Protein AF-A0A4R4M6Y2-F1 (afdb_monomer)

Solvent-accessible surface area (backbone atoms only — not comparable to full-atom values): 9494 Å² total; per-residue (Å²): 113,72,68,60,54,53,52,53,69,71,48,51,70,70,38,49,47,50,31,37,50,50,51,22,54,69,48,54,77,50,94,59,96,71,80,48,71,70,58,49,61,69,46,41,60,61,31,47,51,53,51,49,54,56,30,71,75,57,80,53,85,75,82,84,80,89,57,63,69,55,51,36,54,51,29,42,34,62,24,37,60,83,47,33,68,57,49,54,51,29,48,56,43,41,74,70,47,92,68,74,96,64,69,86,81,65,56,60,62,58,45,50,47,47,26,50,36,33,63,43,55,88,45,48,47,80,44,80,45,80,48,103,88,44,79,47,77,45,73,51,68,66,85,78,57,72,62,48,42,58,60,35,39,36,48,48,50,45,69,73,60,119

pLDDT: mean 71.39, std 13.83, range [42.19, 90.19]

Foldseek 3Di:
DVVLLVLLVPADPQLLLQLLLLLLVVQQPPPDSDQDPVNLVVCLVVLLVVLVLVCVVQPDDQDDDPPLSSLLLVLCCQQPVVCVVSSVVSSVCSVPPVDDPDDPPPDSLSSSSSSLSSSCVVFWDWDFDDDPPDGDIDIDGPDDGRPSVSSNSSSNVVSSPD

Nearest PDB structures (foldseek):
  6o0a-assembly1_A  TM=2.456E-01  e=1.768E+00  Malassezia yamatoensis
  1vlt-assembly1_B  TM=1.994E-01  e=2.988E+00  Salmonella enterica subsp. enterica serovar Typhimurium

Radius of gyration: 15.85 Å; Cα contacts (8 Å, |Δi|>4): 178; chains: 1; bounding box: 33×35×51 Å

Mean predicted aligned error: 9.66 Å

Structure (mmCIF, N/CA/C/O backbone):
data_AF-A0A4R4M6Y2-F1
#
_entry.id   AF-A0A4R4M6Y2-F1
#
loop_
_atom_site.group_PDB
_atom_site.id
_atom_site.type_symbol
_atom_site.label_atom_id
_atom_site.label_alt_id
_atom_site.label_comp_id
_atom_site.label_asym_id
_atom_site.label_entity_id
_atom_site.label_seq_id
_atom_site.pdbx_PDB_ins_code
_atom_site.Cartn_x
_atom_site.Cartn_y
_atom_site.Cartn_z
_atom_site.occupancy
_atom_site.B_iso_or_equiv
_atom_site.auth_seq_id
_atom_site.auth_comp_id
_atom_site.auth_asym_id
_atom_site.auth_atom_id
_atom_site.pdbx_PDB_model_num
ATOM 1 N N . MET A 1 1 ? 2.142 -17.685 -6.876 1.00 57.84 1 MET A N 1
ATOM 2 C CA . MET A 1 1 ? 2.964 -16.809 -6.026 1.00 57.84 1 MET A CA 1
ATOM 3 C C . MET A 1 1 ? 4.424 -16.695 -6.466 1.00 57.84 1 MET A C 1
ATOM 5 O O . MET A 1 1 ? 4.848 -15.553 -6.581 1.00 57.84 1 MET A O 1
ATOM 9 N N . PRO A 1 2 ? 5.177 -17.769 -6.802 1.00 65.06 2 PRO A N 1
ATOM 10 C CA . PRO A 1 2 ? 6.637 -17.652 -6.957 1.00 65.06 2 PRO A CA 1
ATOM 11 C C . PRO A 1 2 ? 7.084 -16.760 -8.127 1.00 65.06 2 PRO A C 1
ATOM 13 O O . PRO A 1 2 ? 8.148 -16.155 -8.065 1.00 65.06 2 PRO A O 1
ATOM 16 N N . GLU A 1 3 ? 6.271 -16.628 -9.178 1.00 80.94 3 GLU A N 1
ATOM 17 C CA . GLU A 1 3 ? 6.600 -15.803 -10.348 1.00 80.94 3 GLU A CA 1
ATOM 18 C C . GLU A 1 3 ? 6.589 -14.293 -10.044 1.00 80.94 3 GLU A C 1
ATOM 20 O O . GLU A 1 3 ? 7.516 -13.590 -10.436 1.00 80.94 3 GLU A O 1
ATOM 25 N N . LEU A 1 4 ? 5.600 -13.793 -9.289 1.00 82.75 4 LEU A N 1
ATOM 26 C CA . LEU A 1 4 ? 5.528 -12.372 -8.919 1.00 82.75 4 LEU A CA 1
ATOM 27 C C . LEU A 1 4 ? 6.635 -11.995 -7.928 1.00 82.75 4 LEU A C 1
ATOM 29 O O . LEU A 1 4 ? 7.299 -10.980 -8.111 1.00 82.75 4 LEU A O 1
ATOM 33 N N . GLU A 1 5 ? 6.866 -12.825 -6.909 1.00 81.81 5 GLU A N 1
ATOM 34 C CA . GLU A 1 5 ? 7.933 -12.603 -5.922 1.00 81.81 5 GLU A CA 1
ATOM 35 C C . GLU A 1 5 ? 9.314 -12.572 -6.595 1.00 81.81 5 GLU A C 1
ATOM 37 O O . GLU A 1 5 ? 10.120 -11.689 -6.310 1.00 81.81 5 GLU A O 1
ATOM 42 N N . THR A 1 6 ? 9.553 -13.465 -7.563 1.00 84.94 6 THR A N 1
ATOM 43 C CA . THR A 1 6 ? 10.793 -13.480 -8.356 1.00 84.94 6 THR A CA 1
ATOM 44 C C . THR A 1 6 ? 10.947 -12.208 -9.192 1.00 84.94 6 THR A C 1
ATOM 46 O O . THR A 1 6 ? 12.031 -11.624 -9.227 1.00 84.94 6 THR A O 1
ATOM 49 N N . ARG A 1 7 ? 9.870 -11.739 -9.839 1.00 87.25 7 ARG A N 1
ATOM 50 C CA . ARG A 1 7 ? 9.897 -10.492 -10.622 1.00 87.25 7 ARG A CA 1
ATOM 51 C C . ARG A 1 7 ? 10.185 -9.283 -9.738 1.00 87.25 7 ARG A C 1
ATOM 53 O O . ARG A 1 7 ? 11.109 -8.533 -10.037 1.00 87.25 7 ARG A O 1
ATOM 60 N N . LEU A 1 8 ? 9.487 -9.140 -8.611 1.00 86.50 8 LEU A N 1
ATOM 61 C CA . LEU A 1 8 ? 9.707 -8.047 -7.654 1.00 86.50 8 LEU A CA 1
ATOM 62 C C . LEU A 1 8 ? 11.128 -8.051 -7.075 1.00 86.50 8 LEU A C 1
ATOM 64 O O . LEU A 1 8 ? 11.723 -6.986 -6.909 1.00 86.50 8 LEU A O 1
ATOM 68 N N . ALA A 1 9 ? 11.691 -9.231 -6.798 1.00 86.19 9 ALA A N 1
ATOM 69 C CA . ALA A 1 9 ? 13.067 -9.370 -6.323 1.00 86.19 9 ALA A CA 1
ATOM 70 C C . ALA A 1 9 ? 14.108 -8.885 -7.348 1.00 86.19 9 ALA A C 1
ATOM 72 O O . ALA A 1 9 ? 15.180 -8.431 -6.959 1.00 86.19 9 ALA A O 1
ATOM 73 N N . SER A 1 10 ? 13.792 -8.949 -8.646 1.00 86.69 10 SER A N 1
ATOM 74 C CA . SER A 1 10 ? 14.677 -8.475 -9.717 1.00 86.69 10 SER A CA 1
ATOM 75 C C . SER A 1 10 ? 14.614 -6.962 -9.966 1.00 86.69 10 SER A C 1
ATOM 77 O O . SER A 1 10 ? 15.493 -6.419 -10.636 1.00 86.69 10 SER A O 1
ATOM 79 N N . LEU A 1 11 ? 13.601 -6.274 -9.426 1.00 86.75 11 LEU A N 1
ATOM 80 C CA . LEU A 1 11 ? 13.443 -4.829 -9.579 1.00 86.75 11 LEU A CA 1
ATOM 81 C C . LEU A 1 11 ? 14.399 -4.066 -8.661 1.00 86.75 11 LEU A C 1
ATOM 83 O O . LEU A 1 11 ? 14.580 -4.418 -7.494 1.00 86.75 11 LEU A O 1
ATOM 87 N N . THR A 1 12 ? 14.940 -2.955 -9.156 1.00 85.88 12 THR A N 1
ATOM 88 C CA . THR A 1 12 ? 15.627 -1.955 -8.323 1.00 85.88 12 THR A CA 1
ATOM 89 C C . THR A 1 12 ? 14.641 -1.232 -7.402 1.00 85.88 12 THR A C 1
ATOM 91 O O . THR A 1 12 ? 13.442 -1.198 -7.666 1.00 85.88 12 THR A O 1
ATOM 94 N N . ASP A 1 13 ? 15.130 -0.598 -6.338 1.00 83.25 13 ASP A N 1
ATOM 95 C CA . ASP A 1 13 ? 14.281 0.169 -5.416 1.00 83.25 13 ASP A CA 1
ATOM 96 C C . ASP A 1 13 ? 13.525 1.313 -6.110 1.00 83.25 13 ASP A C 1
ATOM 98 O O . ASP A 1 13 ? 12.348 1.526 -5.833 1.00 83.25 13 ASP A O 1
ATOM 102 N N . ALA A 1 14 ? 14.140 1.970 -7.098 1.00 80.19 14 ALA A N 1
ATOM 103 C CA . ALA A 1 14 ? 13.467 2.977 -7.920 1.00 80.19 14 ALA A CA 1
ATOM 104 C C . ALA A 1 14 ? 12.301 2.384 -8.732 1.00 80.19 14 ALA A C 1
ATOM 106 O O . ALA A 1 14 ? 11.239 2.993 -8.843 1.00 80.19 14 ALA A O 1
ATOM 107 N N . GLN A 1 15 ? 12.465 1.174 -9.272 1.00 84.75 15 GLN A N 1
ATOM 108 C CA . GLN A 1 15 ? 11.392 0.470 -9.980 1.00 84.75 15 GLN A CA 1
ATOM 109 C C . GLN A 1 15 ? 10.294 -0.003 -9.019 1.00 84.75 15 GLN A C 1
ATOM 111 O O . GLN A 1 15 ? 9.117 0.054 -9.361 1.00 84.75 15 GLN A O 1
ATOM 116 N N . VAL A 1 16 ? 10.644 -0.411 -7.797 1.00 86.81 16 VAL A N 1
ATOM 117 C CA . VAL A 1 16 ? 9.653 -0.729 -6.757 1.00 86.81 16 VAL A CA 1
ATOM 118 C C . VAL A 1 16 ? 8.866 0.518 -6.341 1.00 86.81 16 VAL A C 1
ATOM 120 O O . VAL A 1 16 ? 7.647 0.438 -6.196 1.00 86.81 16 VAL A O 1
ATOM 123 N N . ALA A 1 17 ? 9.516 1.679 -6.226 1.00 82.56 17 ALA A N 1
ATOM 124 C CA . ALA A 1 17 ? 8.839 2.950 -5.968 1.00 82.56 17 ALA A CA 1
ATOM 125 C C . ALA A 1 17 ? 7.828 3.296 -7.076 1.00 82.56 17 ALA A C 1
ATOM 127 O O . ALA A 1 17 ? 6.708 3.705 -6.776 1.00 82.56 17 ALA A O 1
ATOM 128 N N . GLN A 1 18 ? 8.173 3.048 -8.347 1.00 81.75 18 GLN A N 1
ATOM 129 C CA . GLN A 1 18 ? 7.246 3.213 -9.476 1.00 81.75 18 GLN A CA 1
ATOM 130 C C . GLN A 1 18 ? 6.033 2.285 -9.376 1.00 81.75 18 GLN A C 1
ATOM 132 O O . GLN A 1 18 ? 4.909 2.713 -9.642 1.00 81.75 18 GLN A O 1
ATOM 137 N N . VAL A 1 19 ? 6.238 1.030 -8.963 1.00 86.81 19 VAL A N 1
ATOM 138 C CA . VAL A 1 19 ? 5.135 0.083 -8.749 1.00 86.81 19 VAL A CA 1
ATOM 139 C C . VAL A 1 19 ? 4.185 0.595 -7.667 1.00 86.81 19 VAL A C 1
ATOM 141 O O . VAL A 1 19 ? 2.976 0.635 -7.889 1.00 86.81 19 VAL A O 1
ATOM 144 N N . LEU A 1 20 ? 4.717 1.037 -6.524 1.00 86.50 20 LEU A N 1
ATOM 145 C CA . LEU A 1 20 ? 3.910 1.600 -5.440 1.00 86.50 20 LEU A CA 1
ATOM 146 C C . LEU A 1 20 ? 3.158 2.860 -5.869 1.00 8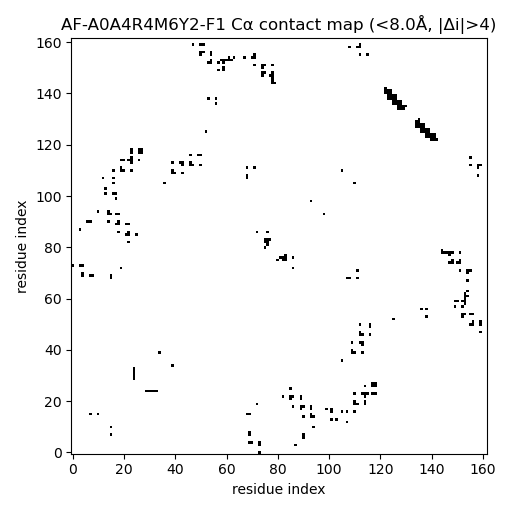6.50 20 LEU A C 1
ATOM 148 O O . LEU A 1 20 ? 1.965 2.962 -5.614 1.00 86.50 20 LEU A O 1
ATOM 152 N N . GLN A 1 21 ? 3.815 3.789 -6.566 1.00 80.31 21 GLN A N 1
ATOM 153 C CA . GLN A 1 21 ? 3.163 5.008 -7.040 1.00 80.31 21 GLN A CA 1
ATOM 154 C C . GLN A 1 21 ? 2.015 4.690 -8.003 1.00 80.31 21 GLN A C 1
ATOM 156 O O . GLN A 1 21 ? 0.942 5.275 -7.892 1.00 80.31 21 GLN A O 1
ATOM 161 N N . HIS A 1 22 ? 2.207 3.729 -8.911 1.00 83.06 22 HIS A N 1
ATOM 162 C CA . HIS A 1 22 ? 1.151 3.306 -9.824 1.00 83.06 22 HIS A CA 1
ATOM 163 C C . HIS A 1 22 ? -0.050 2.711 -9.080 1.00 83.06 22 HIS A C 1
ATOM 165 O O . HIS A 1 22 ? -1.194 3.033 -9.398 1.00 83.06 22 HIS A O 1
ATOM 171 N N . LEU A 1 23 ? 0.203 1.872 -8.072 1.00 84.50 23 LEU A N 1
ATOM 172 C CA . LEU A 1 23 ? -0.851 1.320 -7.222 1.00 84.50 23 LEU A CA 1
ATOM 173 C C . LEU A 1 23 ? -1.572 2.423 -6.454 1.00 84.50 23 LEU A C 1
ATOM 175 O O . LEU A 1 23 ? -2.796 2.483 -6.473 1.00 84.50 23 LEU A O 1
ATOM 179 N N . PHE A 1 24 ? -0.822 3.316 -5.818 1.00 82.81 24 PHE A N 1
ATOM 180 C CA . PHE A 1 24 ? -1.381 4.437 -5.083 1.00 82.81 24 PHE A CA 1
ATOM 181 C C . PHE A 1 24 ? -2.285 5.298 -5.974 1.00 82.81 24 PHE A C 1
ATOM 183 O O . PHE A 1 24 ? -3.454 5.476 -5.647 1.00 82.81 24 PHE A O 1
ATOM 190 N N . SER A 1 25 ? -1.802 5.737 -7.141 1.00 77.94 25 SER A N 1
ATOM 191 C CA . SER A 1 25 ? -2.598 6.520 -8.096 1.00 77.94 25 SER A CA 1
ATOM 192 C C . SER A 1 25 ? -3.834 5.781 -8.610 1.00 77.94 25 SER A C 1
ATOM 194 O O . SER A 1 25 ? -4.827 6.419 -8.936 1.00 77.94 25 SER A O 1
ATOM 196 N N . HIS A 1 26 ? -3.795 4.450 -8.700 1.00 82.88 26 HIS A N 1
ATOM 197 C CA . HIS A 1 26 ? -4.956 3.665 -9.114 1.00 82.88 26 HIS A CA 1
ATOM 198 C C . HIS A 1 26 ? -6.059 3.627 -8.046 1.00 82.88 26 HIS A C 1
ATOM 200 O O . HIS A 1 26 ? -7.234 3.626 -8.396 1.00 82.88 26 HIS A O 1
ATOM 206 N N . PHE A 1 27 ? -5.693 3.559 -6.762 1.00 79.00 27 PHE A N 1
ATOM 207 C CA . PHE A 1 27 ? -6.644 3.344 -5.664 1.00 79.00 27 PHE A CA 1
ATOM 208 C C . PHE A 1 27 ? -7.033 4.610 -4.897 1.00 79.00 27 PHE A C 1
ATOM 210 O O . PHE A 1 27 ? -8.031 4.592 -4.184 1.00 79.00 27 PHE A O 1
ATOM 217 N N . ASP A 1 28 ? -6.269 5.697 -5.005 1.00 76.56 28 ASP A N 1
ATOM 218 C CA . ASP A 1 28 ? -6.526 6.917 -4.235 1.00 76.56 28 ASP A CA 1
ATOM 219 C C . ASP A 1 28 ? -7.640 7.808 -4.826 1.00 76.56 28 ASP A C 1
ATOM 221 O O . ASP A 1 28 ? -7.923 8.855 -4.248 1.00 76.56 28 ASP A O 1
ATOM 225 N N . ASP A 1 29 ? -8.284 7.421 -5.942 1.00 63.09 29 ASP A N 1
ATOM 226 C CA . ASP A 1 29 ? -9.354 8.167 -6.655 1.00 63.09 29 ASP A CA 1
ATOM 227 C C . ASP A 1 29 ? -9.038 9.660 -6.917 1.00 63.09 29 ASP A C 1
ATOM 229 O O . ASP A 1 29 ? -9.880 10.447 -7.358 1.00 63.09 29 ASP A O 1
ATOM 233 N N . SER A 1 30 ? -7.797 10.076 -6.675 1.00 55.81 30 SER A N 1
ATOM 234 C CA . SER A 1 30 ? -7.278 11.391 -6.965 1.00 55.81 30 SER A CA 1
ATOM 235 C C . SER A 1 30 ? -6.920 11.392 -8.444 1.00 55.81 30 SER A C 1
ATOM 237 O O . SER A 1 30 ? -5.927 10.812 -8.871 1.00 55.81 30 SER A O 1
ATOM 239 N N . GLU A 1 31 ? -7.739 12.053 -9.262 1.00 42.97 31 GLU A N 1
ATOM 240 C CA . GLU A 1 31 ? -7.537 12.220 -10.713 1.00 42.97 31 GLU A CA 1
ATOM 241 C C . GLU A 1 31 ? -6.233 12.981 -11.084 1.00 42.97 31 GLU A C 1
ATOM 243 O O . GLU A 1 31 ? -6.071 13.446 -12.213 1.00 42.97 31 GLU A O 1
ATOM 248 N N . VAL A 1 32 ? -5.285 13.135 -10.152 1.00 43.41 32 VAL A N 1
ATOM 249 C CA . VAL A 1 32 ? -4.042 13.889 -10.307 1.00 43.41 32 VAL A CA 1
ATOM 250 C C . VAL A 1 32 ? -2.851 12.918 -10.336 1.00 43.41 32 VAL A C 1
ATOM 252 O O . VAL A 1 32 ? -2.501 12.327 -9.316 1.00 43.41 32 VAL A O 1
ATOM 255 N N . PRO A 1 33 ? -2.180 12.755 -11.491 1.00 44.84 33 PRO A N 1
ATOM 256 C CA . PRO A 1 33 ? -1.213 11.680 -11.722 1.00 44.84 33 PRO A CA 1
ATOM 257 C C . PRO A 1 33 ? 0.203 11.948 -11.177 1.00 44.84 33 PRO A C 1
ATOM 259 O O . PRO A 1 33 ? 1.154 11.297 -11.602 1.00 44.84 33 PRO A O 1
ATOM 262 N N . ALA A 1 34 ? 0.383 12.884 -10.247 1.00 48.66 34 ALA A N 1
ATOM 263 C CA . ALA A 1 34 ? 1.672 13.113 -9.601 1.00 48.66 34 ALA A CA 1
ATOM 264 C C . ALA A 1 34 ? 1.449 13.735 -8.225 1.00 48.66 34 ALA A C 1
ATOM 266 O O . ALA A 1 34 ? 1.291 14.946 -8.109 1.00 48.66 34 ALA A O 1
ATOM 267 N N . VAL A 1 35 ? 1.418 12.891 -7.197 1.00 55.19 35 VAL A N 1
ATOM 268 C CA . VAL A 1 35 ? 1.433 13.363 -5.813 1.00 55.19 35 VAL A CA 1
ATOM 269 C C . VAL A 1 35 ? 2.871 13.734 -5.479 1.00 55.19 35 VAL A C 1
ATOM 271 O O . VAL A 1 35 ? 3.781 12.909 -5.578 1.00 55.19 35 VAL A O 1
ATOM 274 N N . THR A 1 36 ? 3.077 15.010 -5.187 1.00 63.66 36 THR A N 1
ATOM 275 C CA . THR A 1 36 ? 4.364 15.569 -4.770 1.00 63.66 36 THR A CA 1
ATOM 276 C C . THR A 1 36 ? 4.752 15.037 -3.391 1.00 63.66 36 THR A C 1
ATOM 278 O O . THR A 1 36 ? 3.888 14.638 -2.613 1.00 63.66 36 THR A O 1
ATOM 281 N N . GLN A 1 37 ? 6.046 15.043 -3.057 1.00 62.47 37 GLN A N 1
ATOM 282 C CA . GLN A 1 37 ? 6.538 14.587 -1.749 1.00 62.47 37 GLN A CA 1
ATOM 283 C C . GLN A 1 37 ? 5.796 15.265 -0.581 1.00 62.47 37 GLN A C 1
ATOM 285 O O . GLN A 1 37 ? 5.377 14.580 0.345 1.00 62.47 37 GLN A O 1
ATOM 290 N N . ASP A 1 38 ? 5.531 16.570 -0.683 1.00 63.69 38 ASP A N 1
ATOM 291 C CA . ASP A 1 38 ? 4.803 17.343 0.332 1.00 63.69 38 ASP A CA 1
ATOM 292 C C . ASP A 1 38 ? 3.362 16.846 0.543 1.00 63.69 38 ASP A C 1
ATOM 294 O O . ASP A 1 38 ? 2.853 16.819 1.666 1.00 63.69 38 ASP A O 1
ATOM 298 N N . GLU A 1 39 ? 2.689 16.429 -0.531 1.00 62.62 39 GLU A N 1
ATOM 299 C CA . GLU A 1 39 ? 1.332 15.885 -0.460 1.00 62.62 39 GLU A CA 1
ATOM 300 C C . GLU A 1 39 ? 1.321 14.475 0.134 1.00 62.62 39 GLU A C 1
ATOM 302 O O . GLU A 1 39 ? 0.403 14.139 0.889 1.00 62.62 39 GLU A O 1
ATOM 307 N N . ILE A 1 40 ? 2.343 13.664 -0.163 1.00 65.69 40 ILE A N 1
ATOM 308 C CA . ILE A 1 40 ? 2.510 12.361 0.482 1.00 65.69 40 ILE A CA 1
ATOM 309 C C . ILE A 1 40 ? 2.783 12.578 1.976 1.00 65.69 40 ILE A C 1
ATOM 311 O O . ILE A 1 40 ? 2.072 12.021 2.811 1.00 65.69 40 ILE A O 1
ATOM 315 N N . ASP A 1 41 ? 3.720 13.458 2.330 1.00 66.56 41 ASP A N 1
ATOM 316 C CA . ASP A 1 41 ? 4.113 13.737 3.715 1.00 66.56 41 ASP A CA 1
ATOM 317 C C . ASP A 1 41 ? 2.959 14.259 4.575 1.00 66.56 41 ASP A C 1
ATOM 319 O O . ASP A 1 41 ? 2.775 13.810 5.712 1.00 66.56 41 ASP A O 1
ATOM 323 N N . ALA A 1 42 ? 2.113 15.131 4.024 1.00 67.44 42 ALA A N 1
ATOM 324 C CA . ALA A 1 42 ? 0.919 15.614 4.712 1.00 67.44 42 ALA A CA 1
ATOM 325 C C . ALA A 1 42 ? -0.115 14.500 4.979 1.00 67.44 42 ALA A C 1
ATOM 327 O O . ALA A 1 42 ? -0.830 14.543 5.984 1.00 67.44 42 ALA A O 1
ATOM 328 N N . ARG A 1 43 ? -0.204 13.495 4.100 1.00 68.81 43 ARG A N 1
ATOM 329 C CA . ARG A 1 43 ? -1.178 12.392 4.188 1.00 68.81 43 ARG A CA 1
ATOM 330 C C . ARG A 1 43 ? -0.703 11.230 5.061 1.00 68.81 43 ARG A C 1
ATOM 332 O O . ARG A 1 43 ? -1.528 10.584 5.708 1.00 68.81 43 ARG A O 1
ATOM 339 N N . ILE A 1 44 ? 0.611 11.019 5.166 1.00 76.25 44 ILE 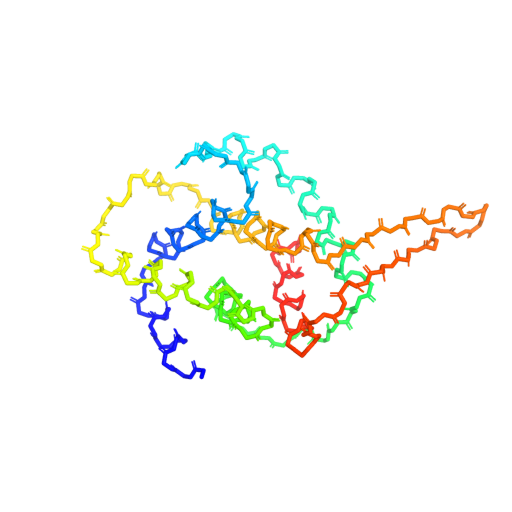A N 1
ATOM 340 C CA . ILE A 1 44 ? 1.222 9.926 5.941 1.00 76.25 44 ILE A CA 1
ATOM 341 C C . ILE A 1 44 ? 0.756 9.889 7.392 1.00 76.25 44 ILE A C 1
ATOM 343 O O . ILE A 1 44 ? 0.646 8.804 7.948 1.00 76.25 44 ILE A O 1
ATOM 347 N N . VAL A 1 45 ? 0.501 11.030 8.039 1.00 77.06 45 VAL A N 1
ATOM 348 C CA . VAL A 1 45 ? 0.073 11.027 9.449 1.00 77.06 45 VAL A CA 1
ATOM 349 C C . VAL A 1 45 ? -1.270 10.310 9.606 1.00 77.06 45 VAL A C 1
ATOM 351 O O . VAL A 1 45 ? -1.386 9.415 10.441 1.00 77.06 45 VAL A O 1
ATOM 354 N N . ALA A 1 46 ? -2.252 10.650 8.768 1.00 76.88 46 ALA A N 1
ATOM 355 C CA . ALA A 1 46 ? -3.568 10.015 8.787 1.00 76.88 46 ALA A CA 1
ATOM 356 C C . ALA A 1 46 ? -3.494 8.544 8.354 1.00 76.88 46 ALA A C 1
ATOM 358 O O . ALA A 1 46 ? -4.165 7.692 8.932 1.00 76.88 46 ALA A O 1
ATOM 359 N N . ASP A 1 47 ? -2.636 8.233 7.382 1.00 83.44 47 ASP A N 1
ATOM 360 C CA . ASP A 1 47 ? -2.434 6.861 6.914 1.00 83.44 47 ASP A CA 1
ATOM 361 C C . ASP A 1 47 ? -1.753 5.986 7.958 1.00 83.44 47 ASP A C 1
ATOM 363 O O . ASP A 1 47 ? -2.155 4.844 8.162 1.00 83.44 47 ASP A O 1
ATOM 367 N N . ARG A 1 48 ? -0.775 6.529 8.683 1.00 80.50 48 ARG A N 1
ATOM 368 C CA . ARG A 1 48 ? -0.147 5.849 9.815 1.00 80.50 48 ARG A CA 1
ATOM 369 C C . ARG A 1 48 ? -1.135 5.595 10.941 1.00 80.50 48 ARG A C 1
ATOM 371 O O . ARG A 1 48 ? -1.113 4.506 11.501 1.00 80.50 48 ARG A O 1
ATOM 378 N N . GLU A 1 49 ? -1.985 6.567 11.267 1.00 83.12 49 GLU A N 1
ATOM 379 C CA . GLU A 1 49 ? -3.017 6.396 12.295 1.00 83.12 49 GLU A CA 1
ATOM 380 C C . GLU A 1 49 ? -4.011 5.302 11.886 1.00 83.12 49 GLU A C 1
ATOM 382 O O . GLU A 1 49 ? -4.200 4.340 12.627 1.00 83.12 49 GLU A O 1
ATOM 387 N N . PHE A 1 50 ? -4.554 5.382 10.668 1.00 83.62 50 PHE A N 1
ATOM 388 C CA . PHE A 1 50 ? -5.478 4.387 10.125 1.00 83.62 50 PHE A CA 1
ATOM 389 C C . PHE A 1 50 ? -4.875 2.978 10.110 1.00 83.62 50 PHE A C 1
ATOM 391 O O . PHE A 1 50 ? -5.471 2.036 10.633 1.00 83.62 50 PHE A O 1
ATOM 398 N N . LEU A 1 51 ? -3.679 2.821 9.540 1.00 82.31 51 LEU A N 1
ATOM 399 C CA . LEU A 1 51 ? -3.003 1.527 9.480 1.00 82.31 51 LEU A CA 1
ATOM 400 C C . LEU A 1 51 ? -2.603 1.026 10.876 1.00 82.31 51 LEU A C 1
ATOM 402 O O . LEU A 1 51 ? -2.639 -0.178 11.120 1.00 82.31 51 LEU A O 1
ATOM 406 N N . GLY A 1 52 ? -2.260 1.929 11.798 1.00 80.19 52 GLY A N 1
ATOM 407 C CA . GLY A 1 52 ? -1.977 1.607 13.196 1.00 80.19 52 GLY A CA 1
ATOM 408 C C . GLY A 1 52 ? -3.207 1.083 13.934 1.00 80.19 52 GLY A C 1
ATOM 409 O O . GLY A 1 52 ? -3.107 0.114 14.684 1.00 80.19 52 GLY A O 1
ATOM 410 N N . GLU A 1 53 ? -4.381 1.659 13.680 1.00 79.31 53 GLU A N 1
ATOM 411 C CA . GLU A 1 53 ? -5.653 1.157 14.205 1.00 79.31 53 GLU A CA 1
ATOM 412 C C . GLU A 1 53 ? -6.020 -0.211 13.625 1.00 79.31 53 GLU A C 1
ATOM 414 O O . GLU A 1 53 ? -6.461 -1.084 14.374 1.00 79.31 53 GLU A O 1
ATOM 419 N N . LEU A 1 54 ? -5.805 -0.424 12.320 1.00 76.69 54 LEU A N 1
ATOM 420 C CA . LEU A 1 54 ? -6.000 -1.737 11.694 1.00 76.69 54 LEU A CA 1
ATOM 421 C C . LEU A 1 54 ? -5.086 -2.796 12.317 1.00 76.69 54 LEU A C 1
ATOM 423 O O . LEU A 1 54 ? -5.544 -3.876 12.681 1.00 76.69 54 LEU A O 1
ATOM 427 N N . ALA A 1 55 ? -3.806 -2.467 12.472 1.00 74.06 55 ALA A N 1
ATOM 428 C CA . ALA A 1 55 ? -2.811 -3.333 13.083 1.00 74.06 55 ALA A CA 1
ATOM 429 C C . ALA A 1 55 ? -3.129 -3.691 14.542 1.00 74.06 55 ALA A C 1
ATOM 431 O O . ALA A 1 55 ? -2.955 -4.833 14.959 1.00 74.06 55 ALA A O 1
ATOM 432 N N . ALA A 1 56 ? -3.595 -2.720 15.331 1.00 71.88 56 ALA A N 1
ATOM 433 C CA . ALA A 1 56 ? -3.934 -2.938 16.734 1.00 71.88 56 ALA A CA 1
ATOM 434 C C . ALA A 1 56 ? -5.163 -3.845 16.918 1.00 71.88 56 ALA A C 1
ATOM 436 O O . ALA A 1 56 ? -5.301 -4.490 17.959 1.00 71.88 56 ALA A O 1
ATOM 437 N N . ALA A 1 57 ? -6.060 -3.888 15.931 1.00 68.00 57 ALA A N 1
ATOM 438 C CA . ALA A 1 57 ? -7.278 -4.686 15.988 1.00 68.00 57 ALA A CA 1
ATOM 439 C C . ALA A 1 57 ? -7.079 -6.168 15.631 1.00 68.00 57 ALA A C 1
ATOM 441 O O . ALA A 1 57 ? -7.898 -6.988 16.047 1.00 68.00 57 ALA A O 1
ATOM 442 N N . ASP A 1 58 ? -6.015 -6.517 14.901 1.00 63.78 58 ASP A N 1
ATOM 443 C CA . ASP A 1 58 ? -5.667 -7.903 14.563 1.00 63.78 58 ASP A CA 1
ATOM 444 C C . ASP A 1 58 ? -4.153 -8.138 14.740 1.00 63.78 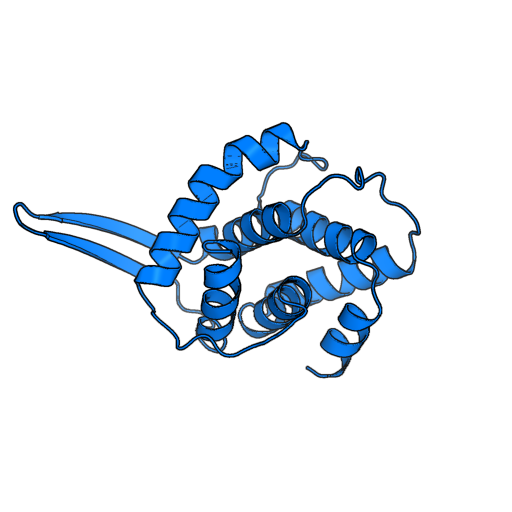58 ASP A C 1
ATOM 446 O O . ASP A 1 58 ? -3.383 -8.044 13.780 1.00 63.78 58 ASP A O 1
ATOM 450 N N . PRO A 1 59 ? -3.694 -8.377 15.985 1.00 55.09 59 PRO A N 1
ATOM 451 C CA . PRO A 1 59 ? -2.283 -8.574 16.285 1.00 55.09 59 PRO A CA 1
ATOM 452 C C . PRO A 1 59 ? -1.828 -9.945 15.775 1.00 55.09 59 PRO A C 1
ATOM 454 O O . PRO A 1 59 ? -1.911 -10.954 16.481 1.00 55.09 59 PRO A O 1
ATOM 457 N N . SER A 1 60 ? -1.338 -9.985 14.542 1.00 51.88 60 SER A N 1
ATOM 458 C CA . SER A 1 60 ? -0.711 -11.177 13.983 1.00 51.88 60 SER A CA 1
ATOM 459 C C . SER A 1 60 ? 0.773 -11.262 14.419 1.00 51.88 60 SER A C 1
ATOM 461 O O . SER A 1 60 ? 1.423 -10.246 14.699 1.00 51.88 60 SER A O 1
ATOM 463 N N . PRO A 1 61 ? 1.314 -12.476 14.651 1.00 46.50 61 PRO A N 1
ATOM 464 C CA . PRO A 1 61 ? 2.700 -12.651 15.069 1.00 46.50 61 PRO A CA 1
ATOM 465 C C . PRO A 1 61 ? 3.656 -12.395 13.894 1.00 46.50 61 PRO A C 1
ATOM 467 O O . PRO A 1 61 ? 3.828 -13.236 13.009 1.00 46.50 61 PRO A O 1
ATOM 470 N N . ALA A 1 62 ? 4.326 -11.241 13.934 1.00 50.66 62 ALA A N 1
ATOM 471 C CA . ALA A 1 62 ? 5.259 -10.770 12.915 1.00 50.66 62 ALA A CA 1
ATOM 472 C C . ALA A 1 62 ? 6.313 -11.828 12.523 1.00 50.66 62 ALA A C 1
ATOM 474 O O . ALA A 1 62 ? 7.264 -12.084 13.261 1.00 50.66 62 ALA A O 1
ATOM 475 N N . THR A 1 63 ? 6.194 -12.400 11.321 1.00 50.06 63 THR A N 1
ATOM 476 C CA . THR A 1 63 ? 7.165 -13.363 10.773 1.00 50.06 63 THR A CA 1
ATOM 477 C C . THR A 1 63 ? 7.504 -13.063 9.307 1.00 50.06 63 THR A C 1
ATOM 479 O O . THR A 1 63 ? 6.871 -13.564 8.388 1.00 50.06 63 THR A O 1
ATOM 482 N N . ALA A 1 64 ? 8.533 -12.239 9.085 1.00 45.59 64 ALA A N 1
ATOM 483 C CA . ALA A 1 64 ? 9.332 -12.163 7.850 1.00 45.59 64 ALA A CA 1
ATOM 484 C C . ALA A 1 64 ? 10.643 -11.378 8.103 1.00 45.59 64 ALA A C 1
ATOM 486 O O . ALA A 1 64 ? 10.700 -10.565 9.015 1.00 45.59 64 ALA A O 1
ATOM 487 N N . GLU A 1 65 ? 11.702 -11.595 7.331 1.00 47.25 65 GLU A N 1
ATOM 488 C CA . GLU A 1 65 ? 12.922 -10.759 7.290 1.00 47.25 65 GLU A CA 1
ATOM 489 C C . GLU A 1 65 ? 13.154 -10.290 5.843 1.00 47.25 65 GLU A C 1
ATOM 491 O O . GLU A 1 65 ? 12.665 -10.947 4.925 1.00 47.25 65 GLU A O 1
ATOM 496 N N . ASP A 1 66 ? 13.859 -9.156 5.700 1.00 42.19 66 ASP A N 1
ATOM 497 C CA . ASP A 1 66 ? 14.351 -8.421 4.514 1.00 42.19 66 ASP A CA 1
ATOM 498 C C . ASP A 1 66 ? 13.562 -8.469 3.185 1.00 42.19 66 ASP A C 1
ATOM 500 O O . ASP A 1 66 ? 13.270 -9.508 2.599 1.00 42.19 66 ASP A O 1
ATOM 504 N N . GLY A 1 67 ? 13.285 -7.279 2.630 1.00 55.75 67 GLY A N 1
ATOM 505 C CA . GLY A 1 67 ? 12.473 -7.102 1.417 1.00 55.75 67 GLY A CA 1
ATOM 506 C C . GLY A 1 67 ? 11.024 -6.698 1.695 1.00 55.75 67 GLY A C 1
ATOM 507 O O . GLY A 1 67 ? 10.157 -6.904 0.845 1.00 55.75 67 GLY A O 1
ATOM 508 N N . GLU A 1 68 ? 10.765 -6.095 2.858 1.00 77.19 68 GLU A N 1
ATOM 509 C CA . GLU A 1 68 ? 9.432 -5.792 3.394 1.00 77.19 68 GLU A CA 1
ATOM 510 C C . GLU A 1 68 ? 8.494 -5.135 2.375 1.00 77.19 68 GLU A C 1
ATOM 512 O O . GLU A 1 68 ? 7.325 -5.492 2.296 1.00 77.19 68 GLU A O 1
ATOM 517 N N . VAL A 1 69 ? 8.998 -4.229 1.528 1.00 83.00 69 VAL A N 1
ATOM 518 C CA . VAL A 1 69 ? 8.159 -3.515 0.548 1.00 83.00 69 VAL A CA 1
ATOM 519 C C . VAL A 1 69 ? 7.744 -4.433 -0.602 1.00 83.00 69 VAL A C 1
ATOM 521 O O . VAL A 1 69 ? 6.606 -4.404 -1.064 1.00 83.00 69 VAL A O 1
ATOM 524 N N . ARG A 1 70 ? 8.657 -5.292 -1.061 1.00 87.38 70 ARG A N 1
ATOM 525 C CA . ARG A 1 70 ? 8.374 -6.281 -2.112 1.00 87.38 70 ARG A CA 1
ATOM 526 C C . ARG A 1 70 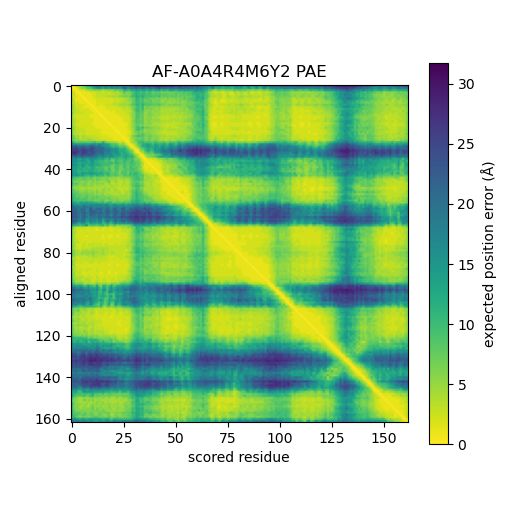? 7.442 -7.367 -1.573 1.00 87.38 70 ARG A C 1
ATOM 528 O O . ARG A 1 70 ? 6.496 -7.757 -2.254 1.00 87.38 70 ARG A O 1
ATOM 535 N N . ALA A 1 71 ? 7.669 -7.795 -0.332 1.00 84.75 71 ALA A N 1
ATOM 536 C CA . ALA A 1 71 ? 6.794 -8.719 0.379 1.00 84.75 71 ALA A CA 1
ATOM 537 C C . ALA A 1 71 ? 5.391 -8.129 0.588 1.00 84.75 71 ALA A C 1
ATOM 539 O O . ALA A 1 71 ? 4.407 -8.839 0.399 1.00 84.75 71 ALA A O 1
ATOM 540 N N . LEU A 1 72 ? 5.291 -6.833 0.903 1.00 86.62 72 LEU A N 1
ATOM 541 C CA . LEU A 1 72 ? 4.026 -6.109 1.014 1.00 86.62 72 LEU A CA 1
ATOM 542 C C . LEU A 1 72 ? 3.253 -6.141 -0.304 1.00 86.62 72 LEU A C 1
ATOM 544 O O . LEU A 1 72 ? 2.087 -6.521 -0.308 1.00 86.62 72 LEU A O 1
ATOM 548 N N . ILE A 1 73 ? 3.894 -5.798 -1.427 1.00 88.62 73 ILE A N 1
ATOM 549 C CA . ILE A 1 73 ? 3.247 -5.821 -2.750 1.00 88.62 73 ILE A CA 1
ATOM 550 C C . ILE A 1 73 ? 2.740 -7.234 -3.076 1.00 88.62 73 ILE A C 1
ATOM 552 O O . ILE A 1 73 ? 1.603 -7.397 -3.519 1.00 88.62 73 ILE A O 1
ATOM 556 N N . ALA A 1 74 ? 3.548 -8.266 -2.820 1.00 88.50 74 ALA A N 1
ATOM 557 C CA . ALA A 1 74 ? 3.140 -9.653 -3.036 1.00 88.50 74 ALA A CA 1
ATOM 558 C C . ALA A 1 74 ? 1.964 -10.067 -2.131 1.00 88.50 74 ALA A C 1
ATOM 560 O O . ALA A 1 74 ? 1.029 -10.713 -2.603 1.00 88.50 74 ALA A O 1
ATOM 561 N N . ALA A 1 75 ? 1.982 -9.667 -0.856 1.00 85.12 75 ALA A N 1
ATOM 562 C CA . ALA A 1 75 ? 0.905 -9.939 0.091 1.00 85.12 75 ALA A CA 1
ATOM 563 C C . ALA A 1 75 ? -0.392 -9.203 -0.288 1.00 85.12 75 ALA A C 1
ATOM 565 O O . ALA A 1 75 ? -1.471 -9.780 -0.186 1.00 85.12 75 ALA A O 1
ATOM 566 N N . LEU A 1 76 ? -0.301 -7.969 -0.796 1.00 84.88 76 LEU A N 1
ATOM 567 C CA . LEU A 1 76 ? -1.446 -7.217 -1.316 1.00 84.88 76 LEU A CA 1
ATOM 568 C C . LEU A 1 76 ? -2.071 -7.912 -2.534 1.00 84.88 76 LEU A C 1
ATOM 570 O O . LEU A 1 76 ? -3.291 -8.048 -2.585 1.00 84.88 76 LEU A O 1
ATOM 574 N N . ALA A 1 77 ? -1.255 -8.427 -3.463 1.00 87.50 77 ALA A N 1
ATOM 575 C CA . ALA A 1 77 ? -1.731 -9.193 -4.622 1.00 87.50 77 ALA A CA 1
ATOM 576 C C . ALA A 1 77 ? -2.505 -10.466 -4.234 1.00 87.50 77 ALA A C 1
ATOM 578 O O . ALA A 1 77 ? -3.375 -10.922 -4.979 1.00 87.50 77 ALA A O 1
ATOM 579 N N . GLU A 1 78 ? -2.141 -11.068 -3.100 1.00 84.69 78 GLU A N 1
ATOM 580 C CA . GLU A 1 78 ? -2.764 -12.273 -2.555 1.00 84.69 78 GLU A CA 1
ATOM 581 C C . GLU A 1 78 ? -4.059 -11.946 -1.800 1.00 84.69 78 GLU A C 1
ATOM 583 O O . GLU A 1 78 ? -5.099 -12.543 -2.079 1.00 84.69 78 GLU A O 1
ATOM 588 N N . ALA A 1 79 ? -4.003 -10.977 -0.884 1.00 79.31 79 ALA A N 1
ATOM 589 C CA . ALA A 1 79 ? -5.117 -10.602 -0.016 1.00 79.31 79 ALA A CA 1
ATOM 590 C C . ALA A 1 79 ? -6.207 -9.798 -0.739 1.00 79.31 79 ALA A C 1
ATOM 592 O O . ALA A 1 79 ? -7.370 -9.824 -0.344 1.00 79.31 79 ALA A O 1
ATOM 593 N N . VAL A 1 80 ? -5.837 -9.075 -1.798 1.00 81.81 80 VAL A N 1
ATOM 594 C CA . VAL A 1 80 ? -6.734 -8.217 -2.574 1.00 81.81 80 VAL A CA 1
ATOM 595 C C . VAL A 1 80 ? -6.582 -8.559 -4.060 1.00 81.81 80 VAL A C 1
ATOM 597 O O . VAL A 1 80 ? -5.833 -7.887 -4.773 1.00 81.81 80 VAL A O 1
ATOM 600 N N . PRO A 1 81 ? -7.259 -9.610 -4.560 1.00 82.31 81 PRO A N 1
ATOM 601 C CA . PRO A 1 81 ? -7.020 -10.148 -5.900 1.00 82.31 81 PRO A CA 1
ATOM 602 C C . PRO A 1 81 ? -7.169 -9.136 -7.045 1.00 82.31 81 PRO A C 1
ATOM 604 O O . PRO A 1 81 ? -6.478 -9.263 -8.056 1.00 82.31 81 PRO A O 1
ATOM 607 N N . GLU A 1 82 ? -8.016 -8.111 -6.907 1.00 81.75 82 GLU A N 1
ATOM 608 C CA . GLU A 1 82 ? -8.147 -7.042 -7.907 1.00 81.75 82 GLU A CA 1
ATOM 609 C C . GLU A 1 82 ? -6.911 -6.136 -8.026 1.00 81.75 82 GLU A C 1
ATOM 611 O O . GLU A 1 82 ? -6.736 -5.487 -9.055 1.00 81.75 82 GLU A O 1
ATOM 616 N N . THR A 1 83 ? -6.018 -6.117 -7.029 1.00 85.12 83 THR A N 1
ATOM 617 C CA . THR A 1 83 ? -4.738 -5.391 -7.133 1.00 85.12 83 THR A CA 1
ATOM 618 C C . THR A 1 83 ? -3.779 -6.084 -8.093 1.00 85.12 83 THR A C 1
ATOM 620 O O . THR A 1 83 ? -2.959 -5.426 -8.725 1.00 85.12 83 THR A O 1
ATOM 623 N N . ARG A 1 84 ? -3.894 -7.404 -8.265 1.00 88.12 84 ARG A N 1
ATOM 624 C CA . ARG A 1 84 ? -2.956 -8.202 -9.056 1.00 88.12 84 ARG A CA 1
ATOM 625 C C . ARG A 1 84 ? -2.778 -7.743 -10.510 1.00 88.12 84 ARG A C 1
ATOM 627 O O . ARG A 1 84 ? -1.630 -7.539 -10.892 1.00 88.12 84 ARG A O 1
ATOM 634 N N . PRO A 1 85 ? -3.834 -7.529 -11.323 1.00 88.44 85 PRO A N 1
ATOM 635 C CA . PRO A 1 85 ? -3.653 -7.020 -12.685 1.00 88.44 85 PRO A CA 1
ATOM 636 C C . PRO A 1 85 ? -2.978 -5.640 -12.722 1.00 88.44 85 PRO A C 1
ATOM 638 O O . PRO A 1 85 ? -2.217 -5.360 -13.646 1.00 88.44 85 PRO A O 1
ATOM 641 N N . VAL A 1 86 ? -3.215 -4.795 -11.712 1.00 88.31 86 VAL A N 1
ATOM 642 C CA . VAL A 1 86 ? -2.589 -3.469 -11.589 1.00 88.31 86 VAL A CA 1
ATOM 643 C C . VAL A 1 86 ? -1.106 -3.606 -11.245 1.00 88.31 86 VAL A C 1
ATOM 645 O O . VAL A 1 86 ? -0.272 -2.946 -11.859 1.00 88.31 86 VAL A O 1
ATOM 648 N N . ILE A 1 87 ? -0.763 -4.511 -10.324 1.00 89.44 87 ILE A N 1
ATOM 649 C CA . ILE A 1 87 ? 0.623 -4.840 -9.965 1.00 89.44 87 ILE A CA 1
ATOM 650 C C . ILE A 1 87 ? 1.368 -5.385 -11.184 1.00 89.44 87 ILE A C 1
ATOM 652 O O . ILE A 1 87 ? 2.451 -4.904 -11.499 1.00 89.44 87 ILE A O 1
ATOM 656 N N . ASP A 1 88 ? 0.790 -6.347 -11.905 1.00 90.19 88 ASP A N 1
ATOM 657 C CA . ASP A 1 88 ? 1.431 -6.949 -13.076 1.00 90.19 88 ASP A CA 1
ATOM 658 C C . ASP A 1 88 ? 1.694 -5.910 -14.181 1.00 90.19 88 ASP A C 1
ATOM 660 O O . ASP A 1 88 ? 2.775 -5.911 -14.780 1.00 90.19 88 ASP A O 1
ATOM 664 N N . ALA A 1 89 ? 0.746 -4.993 -14.413 1.00 87.50 89 ALA A N 1
ATOM 665 C CA . ALA A 1 89 ? 0.908 -3.878 -15.344 1.00 87.50 89 ALA A CA 1
ATOM 666 C C . ALA A 1 89 ? 1.989 -2.887 -14.881 1.00 87.50 89 ALA A C 1
ATOM 668 O O . ALA A 1 89 ? 2.822 -2.467 -15.686 1.00 87.50 89 ALA A O 1
ATOM 669 N N . ALA A 1 90 ? 2.013 -2.551 -13.590 1.00 86.62 90 ALA A N 1
ATOM 670 C CA . ALA A 1 90 ? 3.004 -1.655 -13.006 1.00 86.62 90 ALA A CA 1
ATOM 671 C C . ALA A 1 90 ? 4.422 -2.235 -13.088 1.00 86.62 90 ALA A C 1
ATOM 673 O O . ALA A 1 90 ? 5.354 -1.531 -13.469 1.00 86.62 90 ALA A O 1
ATOM 674 N N . VAL A 1 91 ? 4.583 -3.530 -12.795 1.00 88.25 91 VAL A N 1
ATOM 675 C CA . VAL A 1 91 ? 5.864 -4.238 -12.907 1.00 88.25 91 VAL A CA 1
ATOM 676 C C . VAL A 1 91 ? 6.322 -4.272 -14.364 1.00 88.25 91 VAL A C 1
ATOM 678 O O . VAL A 1 91 ? 7.453 -3.892 -14.646 1.00 88.25 91 VAL A O 1
ATOM 681 N N . ALA A 1 92 ? 5.444 -4.639 -15.306 1.00 86.25 92 ALA A N 1
ATOM 682 C CA . ALA A 1 92 ? 5.789 -4.648 -16.731 1.00 86.25 92 ALA A CA 1
ATOM 683 C C . ALA A 1 92 ? 6.193 -3.252 -17.242 1.00 86.25 92 ALA A C 1
ATOM 685 O O . ALA A 1 92 ? 7.097 -3.113 -18.073 1.00 86.25 92 ALA A O 1
ATOM 686 N N . ARG A 1 93 ? 5.550 -2.199 -16.725 1.00 80.81 93 ARG A N 1
ATOM 687 C CA . ARG A 1 93 ? 5.908 -0.811 -17.022 1.00 80.81 93 ARG A CA 1
ATOM 688 C C . ARG A 1 93 ? 7.271 -0.444 -16.440 1.00 80.81 93 ARG A C 1
ATOM 690 O O . ARG A 1 93 ? 8.100 0.070 -17.176 1.00 80.81 93 ARG A O 1
ATOM 697 N N . ALA A 1 94 ? 7.537 -0.759 -15.175 1.00 81.25 94 ALA A N 1
ATOM 698 C CA . ALA A 1 94 ? 8.823 -0.484 -14.531 1.00 81.25 94 ALA A CA 1
ATOM 699 C C . ALA A 1 94 ? 9.991 -1.271 -15.164 1.00 81.25 94 ALA A C 1
ATOM 701 O O . ALA A 1 94 ? 11.129 -0.802 -15.192 1.00 81.25 94 ALA A O 1
ATOM 702 N N . GLU A 1 95 ? 9.724 -2.468 -15.698 1.00 81.12 95 GLU A N 1
ATOM 703 C CA . GLU A 1 95 ? 10.689 -3.278 -16.456 1.00 81.12 95 GLU A CA 1
ATOM 704 C C . GLU A 1 95 ? 11.020 -2.661 -17.833 1.00 81.12 95 GLU A C 1
ATOM 706 O O . GLU A 1 95 ? 12.144 -2.809 -18.317 1.00 81.12 95 GLU A O 1
ATOM 711 N N . SER A 1 96 ? 10.065 -1.968 -18.469 1.00 75.25 96 SER A N 1
ATOM 712 C CA . SER A 1 96 ? 10.197 -1.440 -19.840 1.00 75.25 96 SER A CA 1
ATOM 713 C C . SER A 1 96 ? 10.554 0.049 -19.917 1.00 75.25 96 SER A C 1
ATOM 715 O O . SER A 1 96 ? 11.335 0.451 -20.784 1.00 75.25 96 SER A O 1
ATOM 717 N N . GLU A 1 97 ? 10.037 0.876 -19.012 1.00 64.88 97 GLU A N 1
ATOM 718 C CA . GLU A 1 97 ? 10.333 2.303 -18.901 1.00 64.88 97 GLU A CA 1
ATOM 719 C C . GLU A 1 97 ? 11.469 2.506 -17.891 1.00 64.88 97 GLU A C 1
ATOM 721 O O . GLU A 1 97 ? 11.282 2.391 -16.685 1.00 64.88 97 GLU A O 1
ATOM 726 N N . ARG A 1 98 ? 12.677 2.843 -18.370 1.00 56.78 98 ARG A N 1
ATOM 727 C CA . ARG A 1 98 ? 13.841 3.056 -17.485 1.00 56.78 98 ARG A CA 1
ATOM 728 C C . ARG A 1 98 ? 13.651 4.178 -16.460 1.00 56.78 98 ARG A C 1
ATOM 730 O O . ARG A 1 98 ? 14.379 4.193 -15.475 1.00 56.78 98 ARG A O 1
ATOM 737 N N . THR A 1 99 ? 12.726 5.110 -16.681 1.00 51.78 99 THR A N 1
ATOM 738 C CA . THR A 1 99 ? 12.553 6.291 -15.828 1.00 51.78 99 THR A CA 1
ATOM 739 C C . THR A 1 99 ? 11.159 6.896 -16.007 1.00 51.78 99 THR A C 1
ATOM 741 O O . THR A 1 99 ? 10.933 7.658 -16.950 1.00 51.78 99 THR A O 1
ATOM 744 N N . LEU A 1 100 ? 10.243 6.644 -15.072 1.00 52.06 100 LEU A N 1
ATOM 745 C CA . LEU A 1 100 ? 9.377 7.737 -14.629 1.00 52.06 100 LEU A CA 1
ATOM 746 C C . LEU A 1 100 ? 10.260 8.699 -13.814 1.00 52.06 100 LEU A C 1
ATOM 748 O O . LEU A 1 100 ? 11.137 8.213 -13.092 1.00 52.06 100 LEU A O 1
ATOM 752 N N . PRO A 1 101 ? 10.093 10.028 -13.936 1.00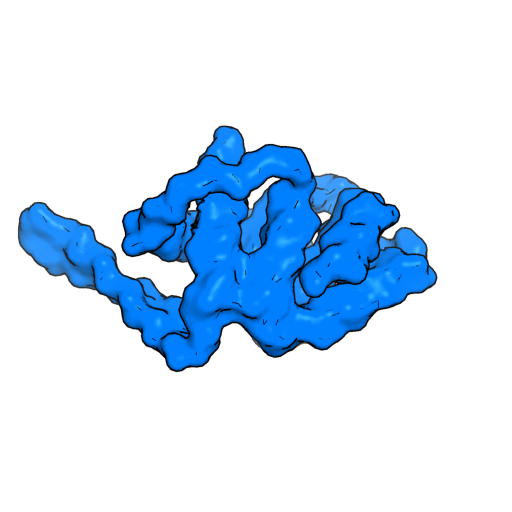 52.47 101 PRO A N 1
ATO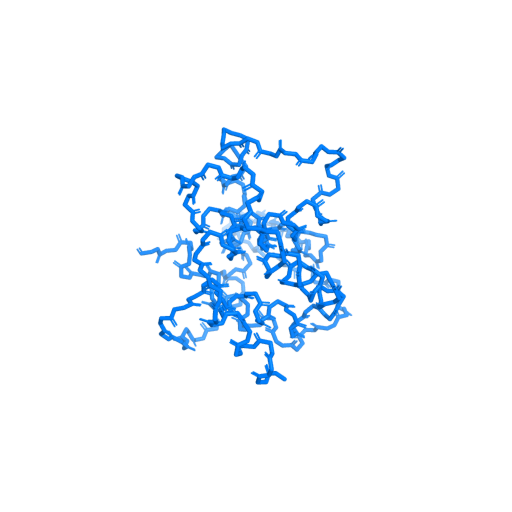M 753 C CA . PRO A 1 101 ? 10.827 10.997 -13.132 1.00 52.47 101 PRO A CA 1
ATOM 754 C C . PRO A 1 101 ? 10.275 10.974 -11.702 1.00 52.47 101 PRO A C 1
ATOM 756 O O . PRO A 1 101 ? 9.554 11.873 -11.284 1.00 52.47 101 PRO A O 1
ATOM 759 N N . ILE A 1 102 ? 10.560 9.895 -10.979 1.00 53.50 102 ILE A N 1
ATOM 760 C CA . ILE A 1 102 ? 10.406 9.850 -9.533 1.00 53.50 102 ILE A CA 1
ATOM 761 C C . ILE A 1 102 ? 11.728 10.344 -8.979 1.00 53.50 102 ILE A C 1
ATOM 763 O O . ILE A 1 102 ? 12.781 9.783 -9.291 1.00 53.50 102 ILE A O 1
ATOM 767 N N . ASP A 1 103 ? 11.660 11.422 -8.210 1.00 53.69 103 ASP A N 1
ATOM 768 C CA . ASP A 1 103 ? 12.802 11.885 -7.444 1.00 53.69 103 ASP A CA 1
ATOM 769 C C . ASP A 1 103 ? 13.260 10.745 -6.521 1.00 53.69 103 ASP A C 1
ATOM 771 O O . ASP A 1 103 ? 12.458 10.154 -5.795 1.00 53.69 103 ASP A O 1
ATOM 775 N N . HIS A 1 104 ? 14.535 10.370 -6.606 1.00 53.50 104 HIS A N 1
ATOM 776 C CA . HIS A 1 104 ? 15.076 9.195 -5.914 1.00 53.50 104 HIS A CA 1
ATOM 777 C C . HIS A 1 104 ? 15.034 9.327 -4.383 1.00 53.50 104 HIS A C 1
ATOM 779 O O . HIS A 1 104 ? 15.241 8.335 -3.684 1.00 53.50 104 HIS A O 1
ATOM 785 N N . ASP A 1 105 ? 14.731 10.525 -3.882 1.00 53.66 105 ASP A N 1
ATOM 786 C CA . ASP A 1 105 ? 14.662 10.855 -2.463 1.00 53.66 105 ASP A CA 1
ATOM 787 C C . ASP A 1 105 ? 13.323 10.481 -1.794 1.00 53.66 105 ASP A C 1
ATOM 789 O O . ASP A 1 105 ? 13.190 10.617 -0.575 1.00 53.66 105 ASP A O 1
ATOM 793 N N . THR A 1 106 ? 12.330 9.948 -2.523 1.00 62.47 106 THR A N 1
ATOM 794 C CA . THR A 1 106 ? 11.114 9.426 -1.877 1.00 62.47 106 THR A CA 1
ATOM 795 C C . THR A 1 106 ? 11.424 8.153 -1.085 1.00 62.47 106 THR A C 1
ATOM 797 O O . THR A 1 106 ? 11.722 7.095 -1.644 1.00 62.47 106 THR A O 1
ATOM 800 N N . ALA A 1 107 ? 11.301 8.222 0.243 1.00 71.38 107 ALA A N 1
ATOM 801 C CA . ALA A 1 107 ? 11.493 7.066 1.112 1.00 71.38 107 ALA A CA 1
ATOM 802 C C . ALA A 1 107 ? 10.464 5.965 0.786 1.00 71.38 107 ALA A C 1
ATOM 804 O O . ALA A 1 107 ? 9.261 6.153 0.946 1.00 71.38 107 ALA A O 1
ATOM 805 N N . LEU A 1 108 ? 10.916 4.780 0.365 1.00 76.75 108 LEU A N 1
ATOM 806 C CA . LEU A 1 108 ? 10.048 3.644 0.014 1.00 76.75 108 LEU A CA 1
ATOM 807 C C . LEU A 1 108 ? 8.984 3.318 1.076 1.00 76.75 108 LEU A C 1
ATOM 809 O O . LEU A 1 108 ? 7.857 2.968 0.732 1.00 76.75 108 LEU A O 1
ATOM 813 N N . SER A 1 109 ? 9.318 3.470 2.359 1.00 76.81 109 SER A N 1
ATOM 814 C CA . SER A 1 109 ? 8.396 3.245 3.479 1.00 76.81 109 SER A CA 1
ATOM 815 C C . SER A 1 109 ? 7.193 4.190 3.452 1.00 76.81 109 SER A C 1
ATOM 817 O O . SER A 1 109 ? 6.083 3.796 3.796 1.00 76.81 109 SER A O 1
ATOM 819 N N . VAL A 1 110 ? 7.399 5.430 3.012 1.00 77.44 110 VAL A N 1
ATOM 820 C CA . VAL A 1 110 ? 6.352 6.445 2.881 1.00 77.44 110 VAL A CA 1
ATOM 821 C C . VAL A 1 110 ? 5.350 6.047 1.796 1.00 77.44 110 VAL A C 1
ATOM 823 O O . VAL A 1 110 ? 4.146 6.005 2.051 1.00 77.44 110 VAL A O 1
ATOM 826 N N . LEU A 1 111 ? 5.845 5.661 0.617 1.00 78.62 111 LEU A N 1
ATOM 827 C CA . LEU A 1 111 ? 5.001 5.160 -0.468 1.00 78.62 111 LEU A CA 1
ATOM 828 C C . LEU A 1 111 ? 4.296 3.856 -0.088 1.00 78.62 111 LEU A C 1
ATOM 830 O O . LEU A 1 111 ? 3.131 3.675 -0.433 1.00 78.62 111 LEU A O 1
ATOM 834 N N . ALA A 1 112 ? 4.966 2.962 0.640 1.00 84.44 112 ALA A N 1
ATOM 835 C CA . ALA A 1 112 ? 4.378 1.714 1.115 1.00 84.44 112 ALA A CA 1
ATOM 836 C C . ALA A 1 112 ? 3.191 1.969 2.061 1.00 84.44 112 ALA A C 1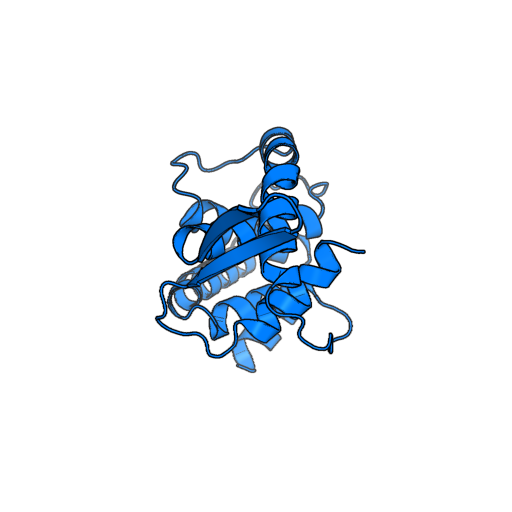
ATOM 838 O O . ALA A 1 112 ? 2.136 1.353 1.894 1.00 84.44 112 ALA A O 1
ATOM 839 N N . ILE A 1 113 ? 3.333 2.913 2.999 1.00 81.69 113 ILE A N 1
ATOM 840 C CA . ILE A 1 113 ? 2.260 3.351 3.906 1.00 81.69 113 ILE A CA 1
ATOM 841 C C . ILE A 1 113 ? 1.096 3.947 3.109 1.00 81.69 113 ILE A C 1
ATOM 843 O O . ILE A 1 113 ? -0.031 3.470 3.231 1.00 81.69 113 ILE A O 1
ATOM 847 N N . ALA A 1 114 ? 1.366 4.937 2.254 1.00 80.75 114 ALA A N 1
ATOM 848 C CA . ALA A 1 114 ? 0.327 5.625 1.489 1.00 80.75 114 ALA A CA 1
ATOM 849 C C . ALA A 1 114 ? -0.434 4.665 0.556 1.00 80.75 114 ALA A C 1
ATOM 851 O O . ALA A 1 114 ? -1.664 4.657 0.526 1.00 80.75 114 ALA A O 1
ATOM 852 N N . THR A 1 115 ? 0.287 3.793 -0.156 1.00 85.00 115 THR A N 1
ATOM 853 C CA . THR A 1 115 ? -0.296 2.778 -1.052 1.00 8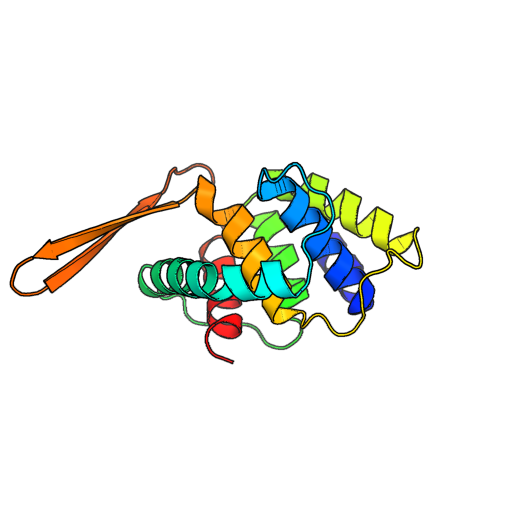5.00 115 THR A CA 1
ATOM 854 C C . THR A 1 115 ? -1.169 1.792 -0.286 1.00 85.00 115 T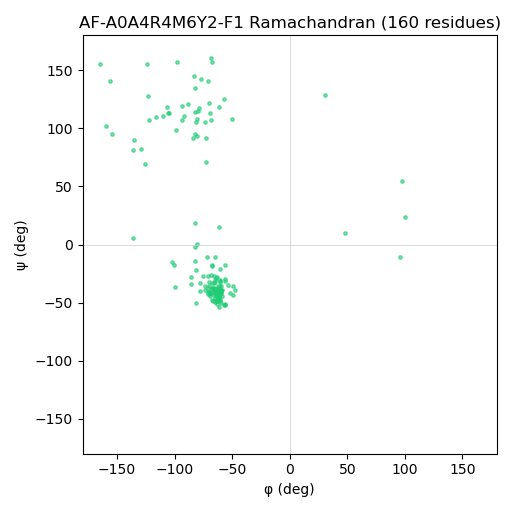HR A C 1
ATOM 856 O O . THR A 1 115 ? -2.292 1.504 -0.697 1.00 85.00 115 THR A O 1
ATOM 859 N N . SER A 1 116 ? -0.676 1.292 0.851 1.00 86.06 116 SER A N 1
ATOM 860 C CA . SER A 1 116 ? -1.437 0.365 1.691 1.00 86.06 116 SER A CA 1
ATOM 861 C C . SER A 1 116 ? -2.717 1.013 2.200 1.00 86.06 116 SER A C 1
ATOM 863 O O . SER A 1 116 ? -3.784 0.413 2.113 1.00 86.06 116 SER A O 1
ATOM 865 N N . ALA A 1 117 ? -2.638 2.254 2.679 1.00 83.62 117 ALA A N 1
ATOM 866 C CA . ALA A 1 117 ? -3.810 2.981 3.138 1.00 83.62 117 ALA A CA 1
ATOM 867 C C . ALA A 1 117 ? -4.809 3.226 1.998 1.00 83.62 117 ALA A C 1
ATOM 869 O O . ALA A 1 117 ? -5.990 2.960 2.188 1.00 83.62 117 ALA A O 1
ATOM 870 N N . ALA A 1 118 ? -4.367 3.636 0.806 1.00 82.88 118 ALA A N 1
ATOM 871 C CA . ALA A 1 118 ? -5.252 3.828 -0.348 1.00 82.88 118 ALA A CA 1
ATOM 872 C C . ALA A 1 118 ? -5.990 2.536 -0.747 1.00 82.88 118 ALA A C 1
ATOM 874 O O . ALA A 1 118 ? -7.194 2.556 -0.988 1.00 82.88 118 ALA A O 1
ATOM 875 N N . ILE A 1 119 ? -5.300 1.390 -0.742 1.00 82.75 119 ILE A N 1
ATOM 876 C CA . ILE A 1 119 ? -5.912 0.085 -1.032 1.00 82.75 119 ILE A CA 1
ATOM 877 C C . ILE A 1 119 ? -6.880 -0.325 0.087 1.00 82.75 119 ILE A C 1
ATOM 879 O O . ILE A 1 119 ? -7.957 -0.856 -0.181 1.00 82.75 119 ILE A O 1
ATOM 883 N N . LEU A 1 120 ? -6.525 -0.122 1.353 1.00 80.81 120 LEU A N 1
ATOM 884 C CA . LEU A 1 120 ? -7.307 -0.649 2.472 1.00 80.81 120 LEU A CA 1
ATOM 885 C C . LEU A 1 120 ? -8.465 0.280 2.878 1.00 80.81 120 LEU A C 1
ATOM 887 O O . LEU A 1 120 ? -9.533 -0.218 3.217 1.00 80.81 120 LEU A O 1
ATOM 891 N N . ARG A 1 121 ? -8.334 1.609 2.793 1.00 77.88 121 ARG A N 1
ATOM 892 C CA . ARG A 1 121 ? -9.361 2.584 3.226 1.00 77.88 121 ARG A CA 1
ATOM 893 C C . ARG A 1 121 ? -10.779 2.286 2.694 1.00 77.88 121 ARG A C 1
ATOM 895 O O . ARG A 1 121 ? -11.706 2.331 3.497 1.00 77.88 121 ARG A O 1
ATOM 902 N N . PRO A 1 122 ? -10.993 1.919 1.415 1.00 75.25 122 PRO A N 1
ATOM 903 C CA . PRO A 1 122 ? -12.331 1.586 0.911 1.00 75.25 122 PRO A CA 1
ATOM 904 C C . PRO A 1 122 ? -12.938 0.303 1.501 1.00 75.25 122 PRO A C 1
ATOM 906 O O . PRO A 1 122 ? -14.140 0.086 1.386 1.00 75.25 122 PRO A O 1
ATOM 909 N N . ARG A 1 123 ? -12.116 -0.569 2.096 1.00 72.38 123 ARG A N 1
ATOM 910 C CA . ARG A 1 123 ? -12.493 -1.924 2.539 1.00 72.38 123 ARG A CA 1
ATOM 911 C C . ARG A 1 123 ? -12.718 -2.034 4.048 1.00 72.38 123 ARG A C 1
ATOM 913 O O . ARG A 1 123 ? -13.305 -3.012 4.511 1.00 72.38 123 ARG A O 1
ATOM 920 N N . PHE A 1 124 ? -12.261 -1.043 4.811 1.00 71.44 124 PHE A N 1
ATOM 921 C CA . PHE A 1 124 ? -12.344 -1.034 6.267 1.00 71.44 124 PHE A CA 1
ATOM 922 C C . PHE A 1 124 ? -13.089 0.205 6.752 1.00 71.44 124 PHE A C 1
ATOM 924 O O . PHE A 1 124 ? -12.717 1.333 6.438 1.00 71.44 124 PHE A O 1
ATOM 931 N N . SER A 1 125 ? -14.108 0.002 7.588 1.00 66.94 125 SER A N 1
ATOM 932 C CA . SER A 1 125 ? -14.719 1.084 8.354 1.00 66.94 125 SER A CA 1
ATOM 933 C C . SER A 1 125 ? -14.280 0.978 9.807 1.00 66.94 125 SER A C 1
ATOM 935 O O . SER A 1 125 ? -14.641 0.035 10.512 1.00 66.94 125 SER A O 1
ATOM 937 N N . ILE A 1 126 ? -13.499 1.954 10.268 1.00 64.25 126 ILE A N 1
ATOM 938 C CA . ILE A 1 126 ? -13.090 2.043 11.669 1.00 64.25 126 ILE A CA 1
ATOM 939 C C . ILE A 1 126 ? -14.082 2.940 12.412 1.00 64.25 126 ILE A C 1
ATOM 941 O O . ILE A 1 126 ? -14.252 4.116 12.089 1.00 64.25 126 ILE A O 1
ATOM 945 N N . ARG A 1 127 ? -14.760 2.390 13.423 1.00 63.19 127 ARG A N 1
ATOM 946 C CA . ARG A 1 127 ? -15.680 3.116 14.304 1.00 63.19 127 ARG A CA 1
ATOM 947 C C . ARG A 1 127 ? -15.152 3.099 15.733 1.00 63.19 127 ARG A C 1
ATOM 949 O O . ARG A 1 127 ? -15.216 2.087 16.426 1.00 63.19 127 ARG A O 1
ATOM 956 N N . ARG A 1 128 ? -14.704 4.260 16.215 1.00 57.94 128 ARG A N 1
ATOM 957 C CA . ARG A 1 128 ? -14.350 4.463 17.627 1.00 57.94 128 ARG A CA 1
ATOM 958 C C . ARG A 1 128 ? -15.619 4.689 18.453 1.00 57.94 128 ARG A C 1
ATOM 960 O O . ARG A 1 128 ? -16.305 5.697 18.274 1.00 57.94 128 ARG A O 1
ATOM 967 N N . LYS A 1 129 ? -15.942 3.782 19.378 1.00 55.28 129 LYS A N 1
ATOM 968 C CA . LYS A 1 129 ? -16.978 4.006 20.397 1.00 55.28 129 LYS A CA 1
ATOM 969 C C . LYS A 1 129 ? -16.308 4.421 21.703 1.00 55.28 129 LYS A C 1
ATOM 971 O O . LYS A 1 129 ? -15.881 3.581 22.487 1.00 55.28 129 LYS A O 1
ATOM 976 N N . ARG A 1 130 ? -16.284 5.729 21.968 1.00 48.06 130 ARG A N 1
ATOM 977 C CA . ARG A 1 130 ? -15.896 6.268 23.280 1.00 48.06 130 ARG A CA 1
ATOM 978 C C . ARG A 1 130 ? -16.952 5.911 24.323 1.00 48.06 130 ARG A C 1
ATOM 980 O O . ARG A 1 130 ? -18.037 6.498 24.326 1.00 48.06 130 ARG A O 1
ATOM 987 N N . LYS A 1 131 ? -16.648 4.975 25.221 1.00 48.22 131 LYS A N 1
ATOM 988 C CA . LYS A 1 131 ? -17.360 4.828 26.497 1.00 48.22 131 LYS A CA 1
ATOM 989 C C . LYS A 1 131 ? -16.569 5.525 27.595 1.00 48.22 131 LYS A C 1
ATOM 991 O O . LYS A 1 131 ? -15.366 5.719 27.495 1.00 48.22 131 LYS A O 1
ATOM 996 N N . LYS A 1 132 ? -17.275 5.896 28.664 1.00 45.56 132 LYS A N 1
ATOM 997 C CA . LYS A 1 132 ? -16.762 6.698 29.785 1.00 45.56 132 LYS A CA 1
ATOM 998 C C . LYS A 1 132 ? -15.517 6.100 30.477 1.00 45.56 132 LYS A C 1
ATOM 1000 O O . LYS A 1 132 ? -14.821 6.863 31.129 1.00 45.56 132 LYS A O 1
ATOM 1005 N N . ASP A 1 133 ? -15.238 4.804 30.272 1.00 50.44 133 ASP A N 1
ATOM 1006 C CA . ASP A 1 133 ? -14.105 4.057 30.849 1.00 50.44 133 ASP A CA 1
ATOM 1007 C C . ASP A 1 133 ? -13.361 3.125 29.849 1.00 50.44 133 ASP A C 1
ATOM 1009 O O . ASP A 1 133 ? -12.468 2.387 30.261 1.00 50.44 133 ASP A O 1
ATOM 1013 N N . SER A 1 134 ? -13.687 3.131 28.544 1.00 49.00 134 SER A N 1
ATOM 1014 C CA . SER A 1 134 ? -12.901 2.427 27.504 1.00 49.00 134 SER A CA 1
ATOM 1015 C C . SER A 1 134 ? -13.103 3.039 26.112 1.00 49.00 134 SER A C 1
ATOM 1017 O O . SER A 1 134 ? -14.219 3.410 25.734 1.00 49.00 134 SER A O 1
ATOM 1019 N N . ASP A 1 135 ? -12.021 3.127 25.337 1.00 52.50 135 ASP A N 1
ATOM 1020 C CA . ASP A 1 135 ? -12.096 3.303 23.886 1.00 52.50 135 ASP A CA 1
ATOM 1021 C C . ASP A 1 135 ? -12.316 1.913 23.265 1.00 52.50 135 ASP A C 1
ATOM 1023 O O . ASP A 1 135 ? -11.371 1.154 23.066 1.00 52.50 135 ASP A O 1
ATOM 1027 N N . ASP A 1 136 ? -13.576 1.550 22.998 1.00 54.44 136 ASP A N 1
ATOM 1028 C CA . ASP A 1 136 ? -13.890 0.328 22.250 1.00 54.44 136 ASP A CA 1
ATOM 1029 C C . ASP A 1 136 ? -13.710 0.638 20.750 1.00 54.44 136 ASP A C 1
ATOM 1031 O O . ASP A 1 136 ? -14.510 1.369 20.149 1.00 54.44 136 ASP A O 1
ATOM 1035 N N . LEU A 1 137 ? -12.651 0.099 20.136 1.00 51.91 137 LEU A N 1
ATOM 1036 C CA . LEU A 1 137 ? -12.429 0.165 18.690 1.00 51.91 137 LEU A CA 1
ATOM 1037 C C . LEU A 1 137 ? -13.237 -0.946 18.006 1.00 51.91 137 LEU A C 1
ATOM 1039 O O . LEU A 1 137 ? -12.978 -2.128 18.218 1.00 51.91 137 LEU A O 1
ATOM 1043 N N . GLN A 1 138 ? -14.233 -0.578 17.197 1.00 59.34 138 GLN A N 1
ATOM 1044 C CA . GLN A 1 138 ? -14.985 -1.520 16.369 1.00 59.34 138 GLN A CA 1
ATOM 1045 C C . GLN A 1 138 ? -14.563 -1.339 14.909 1.00 59.34 138 GLN A C 1
ATOM 1047 O O . GLN A 1 138 ? -14.769 -0.267 14.341 1.00 59.34 138 GLN A O 1
ATOM 1052 N N . ILE A 1 139 ? -13.995 -2.380 14.300 1.00 56.81 139 ILE A N 1
ATOM 1053 C CA . ILE A 1 139 ? -13.650 -2.394 12.874 1.00 56.81 139 ILE A CA 1
ATOM 1054 C C . ILE A 1 139 ? -14.666 -3.265 12.145 1.00 56.81 139 ILE A C 1
ATOM 1056 O O . ILE A 1 139 ? -14.728 -4.474 12.359 1.00 56.81 139 ILE A O 1
ATOM 1060 N N . ASP A 1 140 ? -15.479 -2.636 11.302 1.00 59.09 140 ASP A N 1
ATOM 1061 C CA . ASP A 1 140 ? -16.407 -3.332 10.419 1.00 59.09 140 ASP A CA 1
ATOM 1062 C C . ASP A 1 140 ? -15.669 -3.570 9.078 1.00 59.09 140 ASP A C 1
ATOM 1064 O O . ASP A 1 140 ? -15.363 -2.617 8.354 1.00 59.09 140 ASP A O 1
ATOM 1068 N N . LEU A 1 141 ? -15.331 -4.830 8.765 1.00 57.81 141 LEU A N 1
ATOM 1069 C CA . LEU A 1 141 ? -14.801 -5.224 7.450 1.00 57.81 141 LEU A CA 1
ATOM 1070 C C . LEU A 1 141 ? -15.949 -5.414 6.454 1.00 57.81 141 LEU A C 1
ATOM 1072 O O . LEU A 1 141 ? -16.908 -6.132 6.748 1.00 57.81 141 LEU A O 1
ATOM 1076 N N . ASP A 1 142 ? -15.806 -4.878 5.242 1.00 56.09 142 ASP A N 1
ATOM 1077 C CA . ASP A 1 142 ? -16.655 -5.277 4.118 1.00 56.09 142 ASP A CA 1
ATOM 1078 C C . ASP A 1 142 ? -16.063 -6.554 3.490 1.00 56.09 142 ASP A C 1
ATOM 1080 O O . ASP A 1 142 ? -15.111 -6.531 2.707 1.00 56.09 142 ASP A O 1
ATOM 1084 N N . ILE A 1 143 ? -16.526 -7.717 3.964 1.00 46.75 143 ILE A N 1
ATOM 1085 C CA . ILE A 1 143 ? -15.848 -9.003 3.748 1.00 46.75 143 ILE A CA 1
ATOM 1086 C C . ILE A 1 143 ? -16.175 -9.567 2.362 1.00 46.75 143 ILE A C 1
ATOM 1088 O O . ILE A 1 143 ? -17.100 -10.361 2.171 1.00 46.75 143 ILE A O 1
ATOM 1092 N N . ARG A 1 144 ? -15.307 -9.254 1.401 1.00 46.22 144 ARG A N 1
ATOM 1093 C CA . ARG A 1 144 ? -14.916 -10.193 0.344 1.00 46.22 144 ARG A CA 1
ATOM 1094 C C . ARG A 1 144 ? -13.397 -10.368 0.410 1.00 46.22 144 ARG A C 1
ATOM 1096 O O . ARG A 1 144 ? -12.672 -9.466 0.027 1.00 46.22 144 ARG A O 1
ATOM 1103 N N . GLY A 1 145 ? -12.923 -11.523 0.891 1.00 50.97 145 GLY A N 1
ATOM 1104 C CA . GLY A 1 145 ? -11.502 -11.905 0.792 1.00 50.97 145 GLY A CA 1
ATOM 1105 C C . GLY A 1 145 ? -10.628 -11.635 2.025 1.00 50.97 145 GLY A C 1
ATOM 1106 O O . GLY A 1 145 ? -9.578 -11.027 1.913 1.00 50.97 145 GLY A O 1
ATOM 1107 N N . THR A 1 146 ? -11.007 -12.126 3.208 1.00 56.38 146 THR A N 1
ATOM 1108 C CA . THR A 1 146 ? -10.168 -12.035 4.428 1.00 56.38 146 THR A CA 1
ATOM 1109 C C . THR A 1 146 ? -8.933 -12.944 4.424 1.00 56.38 146 THR A C 1
ATOM 1111 O O . THR A 1 146 ? -8.076 -12.820 5.299 1.00 56.38 146 THR A O 1
ATOM 1114 N N . GLN A 1 147 ? -8.814 -13.873 3.471 1.00 61.19 147 GLN A N 1
ATOM 1115 C CA . GLN A 1 147 ? -7.641 -14.743 3.370 1.00 61.19 147 GLN A CA 1
ATOM 1116 C C . GLN A 1 147 ? -6.422 -13.927 2.923 1.00 61.19 147 GLN A C 1
ATOM 1118 O O . GLN A 1 147 ? -6.452 -13.301 1.874 1.00 61.19 147 GLN A O 1
ATOM 1123 N N . GLY A 1 148 ? -5.356 -13.929 3.729 1.00 64.81 148 GLY A N 1
ATOM 1124 C CA . GLY A 1 148 ? -4.101 -13.226 3.431 1.00 64.81 148 GLY A CA 1
ATOM 1125 C C . GLY A 1 148 ? -3.968 -11.830 4.050 1.00 64.81 148 GLY A C 1
ATOM 1126 O O . GLY A 1 148 ? -2.862 -11.296 4.085 1.00 64.81 148 GLY A O 1
ATOM 1127 N N . MET A 1 149 ? -5.041 -11.259 4.614 1.00 74.75 149 MET A N 1
ATOM 1128 C CA . MET A 1 149 ? -5.001 -9.902 5.181 1.00 74.75 149 MET A CA 1
ATOM 1129 C C . MET A 1 149 ? -4.123 -9.797 6.440 1.00 74.75 149 MET A C 1
ATOM 1131 O O . MET A 1 149 ? -3.437 -8.795 6.616 1.00 74.75 149 MET A O 1
ATOM 1135 N N . GLY A 1 150 ? -4.052 -10.851 7.263 1.00 72.25 150 GLY A N 1
ATOM 1136 C CA . GLY A 1 150 ? -3.151 -10.888 8.426 1.00 72.25 150 GLY A CA 1
ATOM 1137 C C . GLY A 1 150 ? -1.678 -10.703 8.041 1.00 72.25 150 GLY A C 1
ATOM 1138 O O . GLY A 1 150 ? -0.971 -9.921 8.664 1.00 72.25 150 GLY A O 1
ATOM 1139 N N . ARG A 1 151 ? -1.243 -11.305 6.922 1.00 74.69 151 ARG A N 1
ATOM 1140 C CA . ARG A 1 151 ? 0.118 -11.130 6.383 1.00 74.69 151 ARG A CA 1
ATOM 1141 C C . ARG A 1 151 ? 0.372 -9.692 5.919 1.00 74.69 151 ARG A C 1
ATOM 1143 O O . ARG A 1 151 ? 1.473 -9.181 6.086 1.00 74.69 151 ARG A O 1
ATOM 1150 N N . VAL A 1 152 ? -0.633 -9.035 5.336 1.00 78.62 152 VAL A N 1
ATOM 1151 C CA . VAL A 1 152 ? -0.542 -7.620 4.940 1.00 78.62 152 VAL A CA 1
ATOM 1152 C C . VAL A 1 152 ? -0.382 -6.732 6.179 1.00 78.62 152 VAL A C 1
ATOM 1154 O O . VAL A 1 152 ? 0.516 -5.895 6.208 1.00 78.62 152 VAL A O 1
ATOM 1157 N N . LEU A 1 153 ? -1.185 -6.954 7.224 1.00 77.62 153 LEU A N 1
ATOM 1158 C CA . LEU A 1 153 ? -1.104 -6.203 8.484 1.00 77.62 153 LEU A CA 1
ATOM 1159 C C . LEU A 1 153 ? 0.224 -6.438 9.229 1.00 77.62 153 LEU A C 1
ATOM 1161 O O . LEU A 1 153 ? 0.817 -5.484 9.739 1.00 77.62 153 LEU A O 1
ATOM 1165 N N . ASP A 1 154 ? 0.743 -7.668 9.220 1.00 77.81 154 ASP A N 1
ATOM 1166 C CA . ASP A 1 154 ? 2.060 -8.015 9.780 1.00 77.81 154 ASP A CA 1
ATOM 1167 C C . ASP A 1 154 ? 3.208 -7.255 9.125 1.00 77.81 154 ASP A C 1
ATOM 1169 O O . ASP A 1 154 ? 4.172 -6.867 9.780 1.00 77.81 154 ASP A O 1
ATOM 1173 N N . ILE A 1 155 ? 3.136 -7.066 7.811 1.00 76.88 155 ILE A N 1
ATOM 1174 C CA . ILE A 1 155 ? 4.175 -6.352 7.076 1.00 76.88 155 ILE A CA 1
ATOM 1175 C C . ILE A 1 155 ? 4.015 -4.839 7.288 1.00 76.88 155 ILE A C 1
ATOM 1177 O O . ILE A 1 155 ? 4.998 -4.137 7.515 1.00 76.88 155 ILE A O 1
ATOM 1181 N N . ILE A 1 156 ? 2.777 -4.333 7.292 1.00 79.25 156 ILE A N 1
ATOM 1182 C CA . ILE A 1 156 ? 2.470 -2.918 7.543 1.00 79.25 156 ILE A CA 1
ATOM 1183 C C . ILE A 1 156 ? 2.939 -2.467 8.933 1.00 79.25 156 ILE A C 1
ATOM 1185 O O . ILE A 1 156 ? 3.521 -1.391 9.053 1.00 79.25 156 ILE A O 1
ATOM 1189 N N . THR A 1 157 ? 2.738 -3.272 9.979 1.00 76.44 157 THR A N 1
ATOM 1190 C CA . THR A 1 157 ? 3.138 -2.921 11.359 1.00 76.44 157 THR A CA 1
ATOM 1191 C C . THR A 1 157 ? 4.617 -2.585 11.511 1.00 76.44 157 THR A C 1
ATOM 1193 O O . THR A 1 157 ? 4.950 -1.725 12.329 1.00 76.44 157 THR A O 1
ATOM 1196 N N . ARG A 1 158 ? 5.492 -3.201 10.711 1.00 75.62 158 ARG A N 1
ATOM 1197 C CA . ARG A 1 158 ? 6.934 -2.901 10.682 1.00 75.62 158 ARG A CA 1
ATOM 1198 C C . ARG A 1 158 ? 7.229 -1.545 10.063 1.00 75.62 158 ARG A C 1
ATOM 1200 O O . ARG A 1 158 ? 7.997 -0.775 10.620 1.00 75.62 158 ARG A O 1
ATOM 1207 N N . PHE A 1 159 ? 6.539 -1.190 8.979 1.00 71.12 159 PHE A N 1
ATOM 1208 C CA . PHE A 1 159 ? 6.656 0.146 8.385 1.00 71.12 159 PHE A CA 1
ATOM 1209 C C . PHE A 1 159 ? 6.165 1.261 9.309 1.00 71.12 159 PHE A C 1
ATOM 1211 O O . PHE A 1 159 ? 6.622 2.404 9.209 1.00 71.12 159 PHE A O 1
ATOM 1218 N N . LEU A 1 160 ? 5.210 0.943 10.185 1.00 70.75 160 LEU A N 1
ATOM 1219 C CA . LEU A 1 160 ? 4.695 1.879 11.179 1.00 70.75 160 LEU A CA 1
ATOM 1220 C C . LEU A 1 160 ? 5.632 2.035 12.382 1.00 70.75 160 LEU A C 1
ATOM 1222 O O . LEU A 1 160 ? 5.716 3.137 12.922 1.00 70.75 160 LEU A O 1
ATOM 1226 N N . ASN A 1 161 ? 6.337 0.969 12.770 1.00 67.06 161 ASN A N 1
ATOM 1227 C CA . ASN A 1 161 ? 7.242 0.927 13.921 1.00 67.06 161 ASN A CA 1
ATOM 1228 C C . ASN A 1 161 ? 8.647 0.441 13.497 1.00 67.06 161 ASN A C 1
ATOM 1230 O O . ASN A 1 161 ? 9.005 -0.690 13.839 1.00 67.06 161 ASN A O 1
ATOM 1234 N N . PRO A 1 162 ? 9.401 1.249 12.724 1.00 58.56 162 PRO A N 1
ATOM 1235 C CA . PRO A 1 162 ? 10.734 0.884 12.241 1.00 58.56 162 PRO A CA 1
ATOM 1236 C C . PRO A 1 162 ? 11.773 0.748 13.363 1.00 58.56 162 PRO A C 1
ATOM 1238 O O . PRO A 1 162 ? 11.646 1.452 14.395 1.00 58.56 162 PRO A O 1
#

Sequence (162 aa):
MPELETRLASLTDAQVAQVLQHLFSHFDDSEVPAVTQDEIDARIVADREFLGELAAADPSPATAEDGEVRALIAALAEAVPETRPVIDAAVARAESERTLPIDHDTALSVLAIATSAAILRPRFSIRRKRKKDSDDLQIDLDIRGTQGMGRVLDIITRFLNP

Secondary structure (DSSP, 8-state):
-HHHHHHHHHS-HHHHHHHHHHHHHHHS----S---HHHHHHHHHHHHHHHHHHHHHS-------S-HHHHHHHHHHHHSTTHHHHHHHHHHHHHH-S-----TTS-HHHHHHHHHHHHHGGGEEEEEEEETTEEEEEEEE--S--TTHHHHHHHHHHHH--